Protein AF-A0A934W315-F1 (afdb_monomer)

Structure (mmCIF, N/CA/C/O backbone):
data_AF-A0A934W315-F1
#
_entry.id   AF-A0A934W315-F1
#
loop_
_atom_site.group_PDB
_atom_site.id
_atom_site.type_symbol
_atom_site.label_atom_id
_atom_site.label_alt_id
_atom_site.label_comp_id
_atom_site.label_asym_id
_atom_site.label_entity_id
_atom_site.label_seq_id
_atom_site.pdbx_PDB_ins_code
_atom_site.Cartn_x
_atom_site.Cartn_y
_atom_site.Cartn_z
_atom_site.occupancy
_atom_site.B_iso_or_equiv
_atom_site.auth_seq_id
_atom_site.auth_comp_id
_atom_site.auth_asym_id
_atom_site.auth_atom_id
_atom_site.pdbx_PDB_model_num
ATOM 1 N N . MET A 1 1 ? -20.960 -1.123 2.017 1.00 47.59 1 MET A N 1
ATOM 2 C CA . MET A 1 1 ? -20.391 -2.283 2.736 1.00 47.59 1 MET A CA 1
ATOM 3 C C . MET A 1 1 ? -19.291 -1.760 3.641 1.00 47.59 1 MET A C 1
ATOM 5 O O . MET A 1 1 ? -18.405 -1.087 3.133 1.00 47.59 1 MET A O 1
ATOM 9 N N . ALA A 1 2 ? -19.387 -1.969 4.955 1.00 59.88 2 ALA A N 1
ATOM 10 C CA . ALA A 1 2 ? -18.300 -1.633 5.871 1.00 59.88 2 ALA A CA 1
ATOM 11 C C . ALA A 1 2 ? -17.193 -2.687 5.719 1.00 59.88 2 ALA A C 1
ATOM 13 O O . ALA A 1 2 ? -17.482 -3.882 5.731 1.00 59.88 2 ALA A O 1
ATOM 14 N N . ILE A 1 3 ? -15.952 -2.252 5.514 1.00 69.62 3 ILE A N 1
ATOM 15 C CA . ILE A 1 3 ? -14.786 -3.139 5.529 1.00 69.62 3 ILE A CA 1
ATOM 16 C C . ILE A 1 3 ? -14.515 -3.536 6.988 1.00 69.62 3 ILE A C 1
ATOM 18 O O . ILE A 1 3 ? -14.563 -2.680 7.870 1.00 69.62 3 ILE A O 1
ATOM 22 N N . SER A 1 4 ? -14.300 -4.822 7.268 1.00 83.12 4 SER A N 1
ATOM 23 C CA . SER A 1 4 ? -14.002 -5.276 8.633 1.00 83.12 4 SER A CA 1
ATOM 24 C C . SER A 1 4 ? -12.584 -4.869 9.046 1.00 83.12 4 SER A C 1
ATOM 26 O O . SER A 1 4 ? -11.695 -4.763 8.197 1.00 83.12 4 SER A O 1
ATOM 28 N N . THR A 1 5 ? -12.348 -4.689 10.351 1.00 84.38 5 THR A N 1
ATOM 29 C CA . THR A 1 5 ? -11.012 -4.399 10.906 1.00 84.38 5 THR A CA 1
ATOM 30 C C . THR A 1 5 ? -9.990 -5.449 10.456 1.00 84.38 5 THR A C 1
ATOM 32 O O . THR A 1 5 ? -8.918 -5.095 9.977 1.00 84.38 5 THR A O 1
ATOM 35 N N . GLN A 1 6 ? -10.378 -6.729 10.455 1.00 86.44 6 GLN A N 1
ATOM 36 C CA . GLN A 1 6 ? -9.537 -7.827 9.974 1.00 86.44 6 GLN A CA 1
ATOM 37 C C . GLN A 1 6 ? -9.150 -7.675 8.494 1.00 86.44 6 GLN A C 1
ATOM 39 O O . GLN A 1 6 ? -7.989 -7.854 8.137 1.00 86.44 6 GLN A O 1
ATOM 44 N N . ARG A 1 7 ? -10.091 -7.271 7.630 1.00 86.06 7 ARG A N 1
ATOM 45 C CA . ARG A 1 7 ? -9.800 -7.038 6.209 1.00 86.06 7 ARG A CA 1
ATOM 46 C C . ARG A 1 7 ? -8.888 -5.824 6.004 1.00 86.06 7 ARG A C 1
ATOM 48 O O . ARG A 1 7 ? -8.053 -5.839 5.102 1.00 86.06 7 ARG A O 1
ATOM 55 N N . LEU A 1 8 ? -9.027 -4.783 6.830 1.00 87.31 8 LEU A N 1
ATOM 56 C CA . LEU A 1 8 ? -8.114 -3.633 6.829 1.00 87.31 8 LEU A CA 1
ATOM 57 C C . LEU A 1 8 ? -6.696 -4.029 7.254 1.00 87.31 8 LEU A C 1
ATOM 59 O O . LEU A 1 8 ? -5.736 -3.548 6.657 1.00 87.31 8 LEU A O 1
ATOM 63 N N . GLU A 1 9 ? -6.554 -4.912 8.242 1.00 89.38 9 GLU A N 1
ATOM 64 C CA . GLU A 1 9 ? -5.253 -5.422 8.689 1.00 89.38 9 GLU A CA 1
ATOM 65 C C . GLU A 1 9 ? -4.558 -6.260 7.609 1.00 89.38 9 GLU A C 1
ATOM 67 O O . GLU A 1 9 ? -3.376 -6.045 7.334 1.00 89.38 9 GLU A O 1
ATOM 72 N N . GLU A 1 10 ? -5.291 -7.157 6.943 1.00 91.12 10 GLU A N 1
ATOM 73 C CA . GLU A 1 10 ? -4.772 -7.925 5.804 1.00 91.12 10 GLU A CA 1
ATOM 74 C C . GLU A 1 10 ? -4.314 -7.007 4.665 1.00 91.12 10 GLU A 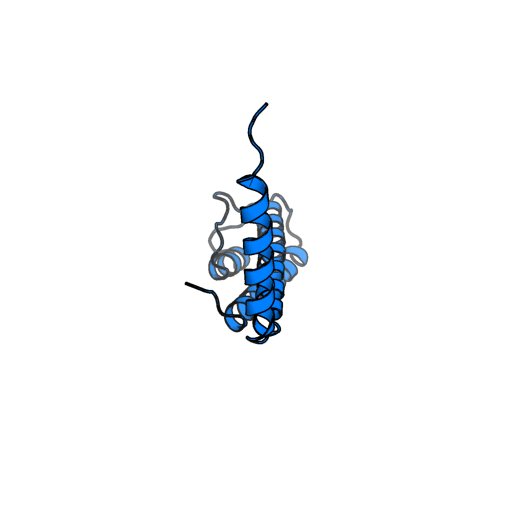C 1
ATOM 76 O O . GLU A 1 10 ? -3.226 -7.186 4.112 1.00 91.12 10 GLU A O 1
ATOM 81 N N . LEU A 1 11 ? -5.122 -5.992 4.342 1.00 90.69 11 LEU A N 1
ATOM 82 C CA . LEU A 1 11 ? -4.800 -5.020 3.304 1.00 90.69 11 LEU A CA 1
ATOM 83 C C . LEU A 1 11 ? -3.547 -4.211 3.661 1.00 90.69 11 LEU A C 1
ATOM 85 O O . LEU A 1 11 ? -2.659 -4.063 2.825 1.00 90.69 11 LEU A O 1
ATOM 89 N N . LEU A 1 12 ? -3.448 -3.713 4.897 1.00 91.62 12 LEU A N 1
ATOM 90 C CA . LEU A 1 12 ? -2.261 -3.001 5.373 1.00 91.62 12 LEU A CA 1
ATOM 91 C C . LEU A 1 12 ? -1.020 -3.893 5.290 1.00 91.62 12 LEU A C 1
ATOM 93 O O . LEU A 1 12 ? 0.002 -3.465 4.758 1.00 91.62 12 LEU A O 1
ATOM 97 N N . SER A 1 13 ? -1.108 -5.147 5.734 1.00 92.81 13 SER A N 1
ATOM 98 C CA . SER A 1 13 ? 0.008 -6.092 5.639 1.00 92.81 13 SER A CA 1
ATOM 99 C C . SER A 1 13 ? 0.474 -6.289 4.190 1.00 92.81 13 SER A C 1
ATOM 101 O O . SER A 1 13 ? 1.672 -6.198 3.906 1.00 92.81 13 SER A O 1
ATOM 103 N N . ALA A 1 14 ? -0.465 -6.469 3.255 1.00 92.44 14 ALA A N 1
ATOM 104 C CA . ALA A 1 14 ? -0.166 -6.617 1.833 1.00 92.44 14 ALA A CA 1
ATOM 105 C C . ALA A 1 14 ? 0.484 -5.359 1.230 1.00 92.44 14 ALA A C 1
ATOM 107 O O . ALA A 1 14 ? 1.479 -5.464 0.509 1.00 92.44 14 ALA A O 1
ATOM 108 N N . LEU A 1 15 ? -0.028 -4.170 1.563 1.00 93.00 15 LEU A N 1
ATOM 109 C CA . LEU A 1 15 ? 0.514 -2.894 1.090 1.00 93.00 15 LEU A CA 1
ATOM 110 C C . LEU A 1 15 ? 1.928 -2.634 1.622 1.00 93.00 15 LEU A C 1
ATOM 112 O O . LEU A 1 15 ? 2.803 -2.222 0.863 1.00 93.00 15 LEU A O 1
ATOM 116 N N . HIS A 1 16 ? 2.184 -2.926 2.898 1.00 93.94 16 HIS A N 1
ATOM 117 C CA . HIS A 1 16 ? 3.523 -2.817 3.480 1.00 93.94 16 HIS A CA 1
ATOM 118 C C . HIS A 1 16 ? 4.510 -3.795 2.824 1.00 93.94 16 HIS A C 1
ATOM 120 O O . HIS A 1 16 ? 5.646 -3.419 2.534 1.00 93.94 16 HIS A O 1
ATOM 126 N N . ALA A 1 17 ? 4.082 -5.030 2.540 1.00 93.81 17 ALA A N 1
ATOM 127 C CA . ALA A 1 17 ? 4.908 -6.006 1.830 1.00 93.81 17 ALA A CA 1
ATOM 128 C C . ALA A 1 17 ? 5.227 -5.563 0.392 1.00 93.81 17 ALA A C 1
ATOM 130 O O . ALA A 1 17 ? 6.348 -5.758 -0.083 1.00 93.81 17 ALA A O 1
ATOM 131 N N . LEU A 1 18 ? 4.260 -4.950 -0.298 1.00 92.38 18 LEU A N 1
ATOM 132 C CA . LEU A 1 18 ? 4.462 -4.368 -1.623 1.00 92.38 18 LEU A CA 1
ATOM 133 C C . LEU A 1 18 ? 5.445 -3.193 -1.574 1.00 92.38 18 LEU A C 1
ATOM 135 O O . LEU A 1 18 ? 6.391 -3.177 -2.359 1.00 92.38 18 LEU A O 1
ATOM 139 N N . LYS A 1 19 ? 5.276 -2.264 -0.625 1.00 92.69 19 LYS A N 1
ATOM 140 C CA . LYS A 1 19 ? 6.195 -1.135 -0.428 1.00 92.69 19 LYS A CA 1
ATOM 141 C C . LYS A 1 19 ? 7.631 -1.619 -0.220 1.00 92.69 19 LYS A C 1
ATOM 143 O O . LYS A 1 19 ? 8.519 -1.219 -0.963 1.00 92.69 19 LYS A O 1
ATOM 148 N N . ALA A 1 20 ? 7.835 -2.564 0.697 1.00 93.00 20 ALA A N 1
ATOM 149 C CA . ALA A 1 20 ? 9.162 -3.108 0.979 1.00 93.00 20 ALA A CA 1
ATOM 150 C C . ALA A 1 20 ? 9.813 -3.749 -0.260 1.00 93.00 20 ALA A C 1
ATOM 152 O O . ALA A 1 20 ? 11.020 -3.633 -0.462 1.00 93.00 20 ALA A O 1
ATOM 153 N N . ARG A 1 21 ? 9.025 -4.412 -1.117 1.00 91.75 21 ARG A N 1
ATOM 154 C CA . ARG A 1 21 ? 9.527 -4.965 -2.384 1.00 91.75 21 ARG A CA 1
ATOM 155 C C . ARG A 1 21 ? 9.853 -3.888 -3.413 1.00 91.75 21 ARG A C 1
ATOM 157 O O . ARG A 1 21 ? 10.844 -4.039 -4.116 1.00 91.75 21 ARG A O 1
ATOM 164 N N . LEU A 1 22 ? 9.052 -2.827 -3.498 1.00 89.06 22 LEU A N 1
ATOM 165 C CA . LEU A 1 22 ? 9.321 -1.687 -4.379 1.00 89.06 22 LEU A CA 1
ATOM 166 C C . LEU A 1 22 ? 10.599 -0.948 -3.974 1.00 89.06 22 LEU A C 1
ATOM 168 O O . LEU A 1 22 ? 11.361 -0.547 -4.845 1.00 89.06 22 LEU A O 1
ATOM 172 N N . GLU A 1 23 ? 10.849 -0.813 -2.671 1.00 88.94 23 GLU A N 1
ATOM 173 C CA . GLU A 1 23 ? 12.048 -0.170 -2.11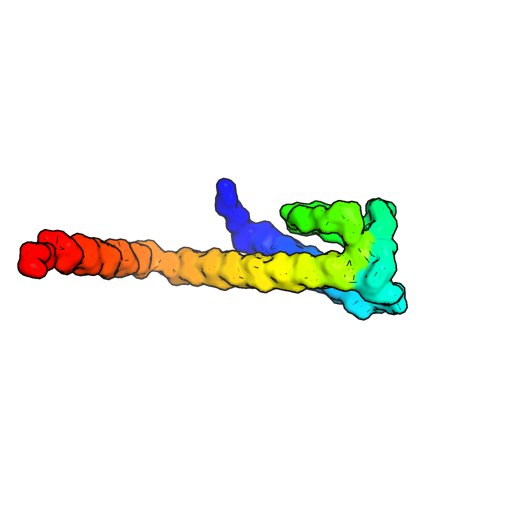9 1.00 88.94 23 GLU A CA 1
ATOM 174 C C . GLU A 1 23 ? 13.306 -1.042 -2.240 1.00 88.94 23 GLU A C 1
ATOM 176 O O . GLU A 1 23 ? 14.403 -0.523 -2.438 1.00 88.94 23 GLU A O 1
ATOM 181 N N . ALA A 1 24 ? 13.166 -2.367 -2.121 1.00 88.44 24 ALA A N 1
ATOM 182 C CA . ALA A 1 24 ? 14.279 -3.307 -2.275 1.00 88.44 24 ALA A CA 1
ATOM 183 C C . ALA A 1 24 ? 14.710 -3.495 -3.739 1.00 88.44 24 ALA A C 1
ATOM 185 O O . ALA A 1 24 ? 15.820 -3.958 -4.016 1.00 88.44 24 ALA A O 1
ATOM 186 N N . ASP A 1 25 ? 13.829 -3.178 -4.681 1.00 83.31 25 ASP A N 1
ATOM 187 C CA . ASP A 1 25 ? 14.099 -3.330 -6.095 1.00 83.31 25 ASP A CA 1
ATOM 188 C C . ASP A 1 25 ? 15.040 -2.221 -6.601 1.00 83.31 25 ASP A C 1
ATOM 190 O O . ASP A 1 25 ? 14.813 -1.031 -6.404 1.00 83.31 25 ASP A O 1
ATOM 194 N N . SER A 1 26 ? 16.135 -2.621 -7.251 1.00 77.75 26 SER A N 1
ATOM 195 C CA . SER A 1 26 ? 17.203 -1.709 -7.687 1.00 77.75 26 SER A CA 1
ATOM 196 C C . SER A 1 26 ? 16.977 -1.082 -9.071 1.00 77.75 26 SER A C 1
ATOM 198 O O . SER A 1 26 ? 17.869 -0.406 -9.588 1.00 77.75 26 SER A O 1
ATOM 200 N N . HIS A 1 27 ? 15.836 -1.329 -9.717 1.00 83.81 27 HIS A N 1
ATOM 201 C CA . HIS A 1 27 ? 15.531 -0.735 -11.018 1.00 83.81 27 HIS A CA 1
ATOM 202 C C . HIS A 1 27 ? 15.262 0.771 -10.909 1.00 83.81 27 HIS A C 1
ATOM 204 O O . HIS A 1 27 ? 14.907 1.308 -9.861 1.00 83.81 27 HIS A O 1
ATOM 210 N N . SER A 1 28 ? 15.392 1.467 -12.039 1.00 86.88 28 SER A N 1
ATOM 211 C CA . SER A 1 28 ? 15.150 2.907 -12.100 1.00 86.88 28 SER A CA 1
ATOM 212 C C . SER A 1 28 ? 13.710 3.262 -11.691 1.00 86.88 28 SER A C 1
ATOM 214 O O . SER A 1 28 ? 12.771 2.611 -12.150 1.00 86.88 28 SER A O 1
ATOM 216 N N . PRO A 1 29 ? 13.501 4.328 -10.895 1.00 84.62 29 PRO A N 1
ATOM 217 C CA . PRO A 1 29 ? 12.175 4.713 -10.400 1.00 84.62 29 PRO A CA 1
ATOM 218 C C . PRO A 1 29 ? 11.199 5.091 -11.526 1.00 84.62 29 PRO A C 1
ATOM 220 O O . PRO A 1 29 ? 9.995 4.887 -11.407 1.00 84.62 29 PRO A O 1
ATOM 223 N N . ASP A 1 30 ? 11.715 5.604 -12.642 1.00 86.94 30 ASP A N 1
ATOM 224 C CA . ASP A 1 30 ? 10.928 5.967 -13.823 1.00 86.94 30 ASP A CA 1
ATOM 225 C C . ASP A 1 30 ? 10.736 4.794 -14.806 1.00 86.94 30 ASP A C 1
ATOM 227 O O . ASP A 1 30 ? 10.106 4.958 -15.850 1.00 86.94 30 ASP A O 1
ATOM 231 N N . ALA A 1 31 ? 11.257 3.600 -14.491 1.00 87.00 31 ALA A N 1
ATOM 232 C CA . ALA A 1 31 ? 11.049 2.421 -15.320 1.00 87.00 31 ALA A CA 1
ATOM 233 C C . ALA A 1 31 ? 9.584 1.975 -15.259 1.00 87.00 31 ALA A C 1
ATOM 235 O O . ALA A 1 31 ? 8.993 1.854 -14.180 1.00 87.00 31 ALA A O 1
ATOM 236 N N . THR A 1 32 ? 9.014 1.711 -16.433 1.00 89.50 32 THR A N 1
ATOM 237 C CA . THR A 1 32 ? 7.681 1.127 -16.558 1.00 89.50 32 THR A CA 1
ATOM 238 C C . THR A 1 32 ? 7.690 -0.302 -16.028 1.00 89.50 32 THR A C 1
ATOM 240 O O . THR A 1 32 ? 8.588 -1.088 -16.329 1.00 89.50 32 THR A O 1
ATOM 243 N N . ILE A 1 33 ? 6.676 -0.629 -15.238 1.00 87.75 33 ILE A N 1
ATOM 244 C CA . ILE A 1 33 ? 6.428 -1.966 -14.719 1.00 87.75 33 ILE A CA 1
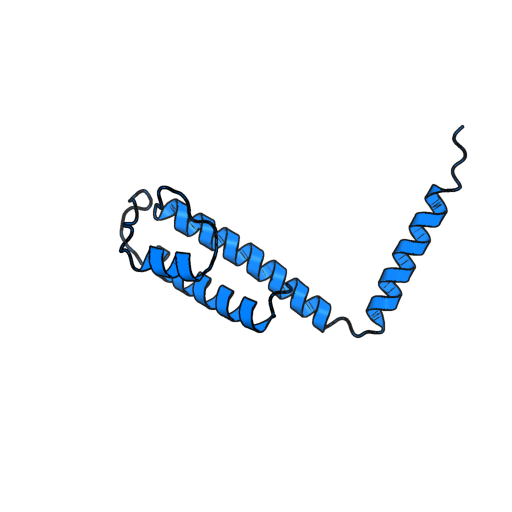ATOM 245 C C . ILE A 1 33 ? 5.643 -2.734 -15.783 1.00 87.75 33 ILE A C 1
ATOM 247 O O . ILE A 1 33 ? 4.637 -2.245 -16.295 1.00 87.75 33 ILE A O 1
ATOM 251 N N . SER A 1 34 ? 6.119 -3.926 -16.140 1.00 86.94 34 SER A N 1
ATOM 252 C CA . SER A 1 34 ? 5.419 -4.783 -17.103 1.00 86.94 34 SER A CA 1
ATOM 253 C C . SER A 1 34 ? 4.133 -5.353 -16.510 1.00 86.94 34 SER A C 1
ATOM 255 O O . SER A 1 34 ? 4.031 -5.564 -15.305 1.00 86.94 34 SER A O 1
ATOM 257 N N . GLU A 1 35 ? 3.165 -5.678 -17.366 1.00 83.75 35 GLU A N 1
ATOM 258 C CA . GLU A 1 35 ? 1.887 -6.258 -16.930 1.00 83.75 35 GLU A CA 1
ATOM 259 C C . GLU A 1 35 ? 2.046 -7.613 -16.219 1.00 83.75 35 GLU A C 1
ATOM 261 O O . GLU A 1 35 ? 1.253 -7.955 -15.343 1.00 83.75 35 GLU A O 1
ATOM 266 N N . ASP A 1 36 ? 3.099 -8.364 -16.555 1.00 85.56 36 ASP A N 1
ATOM 267 C CA . ASP A 1 36 ? 3.412 -9.652 -15.925 1.00 85.56 36 ASP A CA 1
ATOM 268 C C . ASP A 1 36 ? 4.260 -9.527 -14.644 1.00 85.56 36 ASP A C 1
ATOM 270 O O . ASP A 1 36 ? 4.577 -10.529 -14.003 1.00 85.56 36 ASP A O 1
ATOM 274 N N . ASP A 1 37 ? 4.633 -8.305 -14.251 1.00 87.50 37 ASP A N 1
ATOM 275 C CA . ASP A 1 37 ? 5.519 -8.079 -13.113 1.00 87.50 37 ASP A CA 1
ATOM 276 C C . ASP A 1 37 ? 4.844 -8.498 -11.789 1.00 87.50 37 ASP A C 1
ATOM 278 O O . ASP A 1 37 ? 3.685 -8.137 -11.526 1.00 87.50 37 ASP A O 1
ATOM 282 N N . PRO A 1 38 ? 5.545 -9.241 -10.909 1.00 89.19 38 PRO A N 1
ATOM 283 C CA . PRO A 1 38 ? 5.003 -9.633 -9.611 1.00 89.19 38 PRO A CA 1
ATOM 284 C C . PRO A 1 38 ? 4.553 -8.440 -8.756 1.00 89.19 38 PRO A C 1
ATOM 286 O O . PRO A 1 38 ? 3.609 -8.586 -7.977 1.00 89.19 38 PRO A O 1
ATOM 289 N N . LEU A 1 39 ? 5.179 -7.268 -8.899 1.00 88.81 39 LEU A N 1
ATOM 290 C CA . LEU A 1 39 ? 4.800 -6.048 -8.182 1.00 88.81 39 LEU A CA 1
ATOM 291 C C . LEU A 1 39 ? 3.423 -5.550 -8.614 1.00 88.81 39 LEU A C 1
ATOM 293 O O . LEU A 1 39 ? 2.612 -5.166 -7.770 1.00 88.81 39 LEU A O 1
ATOM 297 N N . LEU A 1 40 ? 3.123 -5.620 -9.912 1.00 88.50 40 LEU A N 1
ATOM 298 C CA . LEU A 1 40 ? 1.824 -5.209 -10.427 1.00 88.50 40 LEU A CA 1
ATOM 299 C C . LEU A 1 40 ? 0.722 -6.174 -9.982 1.00 88.50 40 LEU A C 1
ATOM 301 O O . LEU A 1 40 ? -0.345 -5.730 -9.567 1.00 88.50 40 LEU A O 1
ATOM 305 N N . ARG A 1 41 ? 0.987 -7.487 -9.972 1.00 88.44 41 ARG A N 1
ATOM 306 C CA . ARG A 1 41 ? 0.033 -8.486 -9.452 1.00 88.44 41 ARG A CA 1
ATOM 307 C C . ARG A 1 41 ? -0.282 -8.272 -7.970 1.00 88.44 41 ARG A C 1
ATOM 309 O O . ARG A 1 41 ? -1.436 -8.376 -7.563 1.00 88.44 41 ARG A O 1
ATOM 316 N N . MET A 1 42 ? 0.728 -7.944 -7.163 1.00 88.12 42 MET A N 1
ATOM 317 C CA . MET A 1 42 ? 0.528 -7.591 -5.754 1.00 88.12 42 MET A CA 1
ATOM 318 C C . MET A 1 42 ? -0.309 -6.320 -5.597 1.00 88.12 42 MET A C 1
ATOM 320 O O . MET A 1 42 ? -1.190 -6.268 -4.742 1.00 88.12 42 MET A O 1
ATOM 324 N N . ALA A 1 43 ? -0.066 -5.313 -6.436 1.00 88.06 43 ALA A N 1
ATOM 325 C CA . ALA A 1 43 ? -0.832 -4.075 -6.420 1.00 88.06 43 ALA A CA 1
ATOM 326 C C . ALA A 1 43 ? -2.302 -4.301 -6.813 1.00 88.06 43 ALA A C 1
ATOM 328 O O . ALA A 1 43 ? -3.202 -3.806 -6.139 1.00 88.06 43 ALA A O 1
ATOM 329 N N . GLN A 1 44 ? -2.556 -5.131 -7.830 1.00 88.19 44 GLN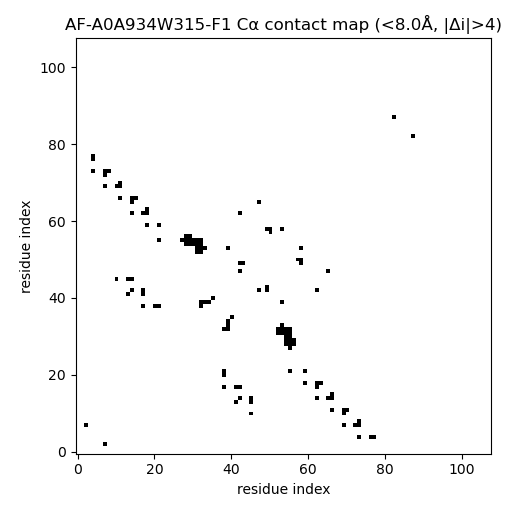 A N 1
ATOM 330 C CA . GLN A 1 44 ? -3.909 -5.537 -8.228 1.00 88.19 44 GLN A CA 1
ATOM 331 C C . GLN A 1 44 ? -4.649 -6.258 -7.093 1.00 88.19 44 GLN A C 1
ATOM 333 O O . GLN A 1 44 ? -5.829 -5.999 -6.864 1.00 88.19 44 GLN A O 1
ATOM 338 N N . ALA A 1 45 ? -3.953 -7.112 -6.336 1.00 87.06 45 ALA A N 1
ATOM 339 C CA . ALA A 1 45 ? -4.529 -7.816 -5.189 1.00 87.06 45 ALA A CA 1
ATOM 340 C C . ALA A 1 45 ? -4.935 -6.882 -4.031 1.00 87.06 45 ALA A C 1
ATOM 342 O O . ALA A 1 45 ? -5.746 -7.269 -3.192 1.00 87.06 45 ALA A O 1
ATOM 343 N N . CYS A 1 46 ? -4.395 -5.660 -3.985 1.00 85.88 46 CYS A N 1
ATOM 344 C CA . CYS A 1 46 ? -4.746 -4.644 -2.993 1.00 85.88 46 CYS A CA 1
ATOM 345 C C . CYS A 1 46 ? -5.970 -3.792 -3.400 1.00 85.88 46 CYS A C 1
ATOM 347 O O . CYS A 1 46 ? -6.326 -2.858 -2.679 1.00 85.88 46 CYS A O 1
ATOM 349 N N . GLU A 1 47 ? -6.607 -4.099 -4.539 1.00 82.19 47 GLU A N 1
ATOM 350 C CA . GLU A 1 47 ? -7.900 -3.548 -4.981 1.00 82.19 47 GLU A CA 1
ATOM 351 C C . GLU A 1 47 ? -7.956 -2.003 -5.018 1.00 82.19 47 GLU A C 1
ATOM 353 O O . GLU A 1 47 ? -8.976 -1.389 -4.695 1.00 82.19 47 GLU A O 1
ATOM 358 N N . PHE A 1 48 ? -6.856 -1.342 -5.395 1.00 81.00 48 PHE A N 1
ATOM 359 C CA . PHE A 1 48 ? -6.813 0.109 -5.609 1.00 81.00 48 PHE A CA 1
ATOM 360 C C . PHE A 1 48 ? -6.640 0.448 -7.097 1.00 81.00 48 PHE A C 1
ATOM 362 O O . PHE A 1 48 ? -6.101 -0.364 -7.851 1.00 81.00 48 PHE A O 1
ATOM 369 N N . PRO A 1 49 ? -7.131 1.618 -7.550 1.00 80.81 49 PRO A N 1
ATOM 370 C CA . PRO A 1 49 ? -6.990 2.022 -8.942 1.00 80.81 49 PRO A CA 1
ATOM 371 C C . PRO A 1 49 ? -5.511 2.157 -9.302 1.00 80.81 49 PR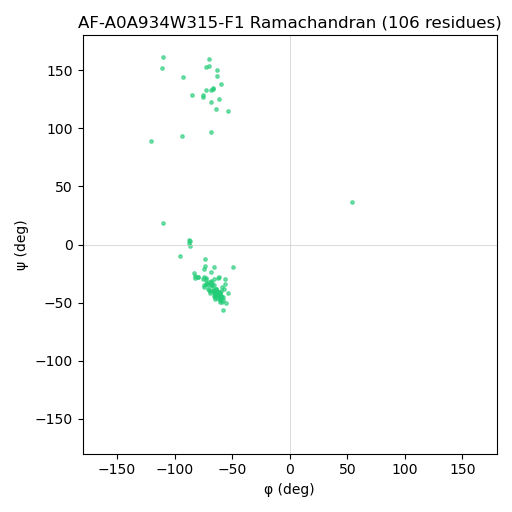O A C 1
ATOM 373 O O . PRO A 1 49 ? -4.771 2.887 -8.650 1.00 80.81 49 PRO A O 1
ATOM 376 N N . LEU A 1 50 ? -5.095 1.446 -10.347 1.00 83.56 50 LEU A N 1
ATOM 377 C CA . LEU A 1 50 ? -3.729 1.506 -10.848 1.00 83.56 50 LEU A CA 1
ATOM 378 C C . LEU A 1 50 ? -3.618 2.549 -11.964 1.00 83.56 50 LEU A C 1
ATOM 380 O O . LEU A 1 50 ? -4.547 2.693 -12.765 1.00 83.56 50 LEU A O 1
ATOM 384 N N . PRO A 1 51 ? -2.486 3.264 -12.052 1.00 79.19 51 PRO A N 1
ATOM 385 C CA . PRO A 1 51 ? -2.215 4.148 -13.176 1.00 79.19 51 PRO A CA 1
ATOM 386 C C . PRO A 1 51 ? -2.127 3.348 -14.482 1.00 79.19 51 PRO A C 1
ATOM 388 O O . PRO A 1 51 ? -1.604 2.237 -14.503 1.00 79.19 51 PRO A O 1
ATOM 391 N N . THR A 1 52 ? -2.585 3.941 -15.590 1.00 82.12 52 THR A N 1
ATOM 392 C CA . THR A 1 52 ? -2.573 3.312 -16.927 1.00 82.12 52 THR A CA 1
ATOM 393 C C . THR A 1 52 ? -1.174 2.873 -17.359 1.00 82.12 52 THR A C 1
ATOM 395 O O . THR A 1 52 ? -1.019 1.849 -18.015 1.00 82.12 52 THR A O 1
ATOM 398 N N . THR A 1 53 ? -0.155 3.638 -16.960 1.00 86.50 53 THR A N 1
ATOM 399 C CA . THR A 1 53 ? 1.256 3.308 -17.169 1.00 86.50 53 THR A CA 1
ATOM 400 C C . THR A 1 53 ? 1.935 3.231 -15.803 1.00 86.50 53 THR A C 1
ATOM 402 O O . THR A 1 53 ? 2.416 4.256 -15.303 1.00 86.50 53 THR A O 1
ATOM 405 N N . PRO A 1 54 ? 1.944 2.058 -15.150 1.00 86.56 54 PRO A N 1
ATOM 406 C CA . PRO A 1 54 ? 2.574 1.912 -13.850 1.00 86.56 54 PRO A CA 1
ATOM 407 C C . PRO A 1 54 ? 4.087 2.058 -13.997 1.00 86.56 54 PRO A C 1
ATOM 409 O O . PRO A 1 54 ? 4.736 1.344 -14.757 1.00 86.56 54 PRO A O 1
ATOM 412 N N . THR A 1 55 ? 4.651 3.016 -13.278 1.00 91.44 55 THR A N 1
ATOM 413 C CA . THR A 1 55 ? 6.086 3.164 -13.054 1.00 91.44 55 THR A CA 1
ATOM 414 C C . THR A 1 55 ? 6.371 2.843 -11.600 1.00 91.44 55 THR A C 1
ATOM 416 O O . THR A 1 55 ? 5.484 2.862 -10.751 1.00 91.44 55 THR A O 1
ATOM 419 N N . ARG A 1 56 ? 7.623 2.548 -11.271 1.00 88.94 56 ARG A N 1
ATOM 420 C CA . ARG A 1 56 ? 7.983 2.256 -9.876 1.00 88.94 56 ARG A CA 1
ATOM 421 C C . ARG A 1 56 ? 7.700 3.439 -8.964 1.00 88.94 56 ARG A C 1
ATOM 423 O O . ARG A 1 56 ? 7.132 3.246 -7.899 1.00 88.94 56 ARG A O 1
ATOM 430 N N . ARG A 1 57 ? 8.015 4.656 -9.415 1.00 89.94 57 ARG A N 1
ATOM 431 C CA . ARG A 1 57 ? 7.712 5.885 -8.680 1.00 89.94 57 ARG A CA 1
ATOM 432 C C . ARG A 1 57 ? 6.215 6.011 -8.407 1.00 89.94 57 ARG A C 1
ATOM 434 O O . ARG A 1 57 ? 5.840 6.092 -7.244 1.00 89.94 57 ARG A O 1
ATOM 441 N N . ASN A 1 58 ? 5.376 5.980 -9.447 1.00 91.00 58 ASN A N 1
ATOM 442 C CA . ASN A 1 58 ? 3.945 6.209 -9.249 1.00 91.00 58 ASN A CA 1
ATOM 443 C C . ASN A 1 58 ? 3.287 5.078 -8.448 1.00 91.00 58 ASN A C 1
ATOM 445 O O . ASN A 1 58 ? 2.402 5.343 -7.643 1.00 91.00 58 ASN A O 1
ATOM 449 N N . LEU A 1 59 ? 3.757 3.837 -8.593 1.00 90.50 59 LEU A N 1
ATOM 450 C CA . LEU A 1 59 ? 3.234 2.719 -7.826 1.00 90.50 59 LEU A CA 1
ATOM 451 C C . LEU A 1 59 ? 3.610 2.844 -6.349 1.00 90.50 59 LEU A C 1
ATOM 453 O O . LEU A 1 59 ? 2.761 2.612 -5.496 1.00 90.50 59 LEU A O 1
ATOM 457 N N . THR A 1 60 ? 4.844 3.252 -6.041 1.00 90.94 60 THR A N 1
ATOM 458 C CA . THR A 1 60 ? 5.262 3.539 -4.663 1.00 90.94 60 THR A CA 1
ATOM 459 C C . THR A 1 60 ? 4.422 4.659 -4.057 1.00 90.94 60 THR A C 1
ATOM 461 O O . THR A 1 60 ? 3.878 4.469 -2.974 1.00 90.94 60 THR A O 1
ATOM 464 N N . GLU A 1 61 ? 4.238 5.775 -4.767 1.00 91.06 61 GLU A N 1
ATOM 465 C CA . GLU A 1 61 ? 3.421 6.901 -4.290 1.00 91.06 61 GLU A CA 1
ATOM 466 C C . GLU A 1 61 ? 1.966 6.486 -4.016 1.00 91.06 61 GLU A C 1
ATOM 468 O O . GLU A 1 61 ? 1.400 6.835 -2.979 1.00 91.06 61 GLU A O 1
ATOM 473 N N . GLU A 1 62 ? 1.355 5.709 -4.914 1.00 91.25 62 GLU A N 1
ATOM 474 C CA . GLU A 1 62 ? -0.014 5.216 -4.730 1.00 91.25 62 GLU A CA 1
ATOM 475 C C . GLU A 1 62 ? -0.118 4.233 -3.558 1.00 91.25 62 GLU A C 1
ATOM 477 O O . GLU A 1 62 ? -1.070 4.296 -2.773 1.00 91.25 62 GLU A O 1
ATOM 482 N N . VAL A 1 63 ? 0.876 3.356 -3.384 1.00 92.00 63 VAL A N 1
ATOM 483 C CA . VAL A 1 63 ? 0.943 2.436 -2.241 1.00 92.00 63 VAL A CA 1
ATOM 484 C C . VAL A 1 63 ? 1.079 3.206 -0.929 1.00 92.00 63 VAL A C 1
ATOM 486 O O . VAL A 1 63 ? 0.366 2.894 0.024 1.00 92.00 63 VAL A O 1
ATOM 489 N N . GLU A 1 64 ? 1.928 4.233 -0.870 1.00 92.19 64 GLU A N 1
ATOM 490 C CA . GLU A 1 64 ? 2.083 5.083 0.315 1.00 92.19 64 GLU A CA 1
ATOM 491 C C . GLU A 1 64 ? 0.773 5.785 0.680 1.00 92.19 64 GLU A C 1
ATOM 493 O O . GLU A 1 64 ? 0.286 5.624 1.803 1.00 92.19 64 GLU A O 1
ATOM 498 N N . ARG A 1 65 ? 0.120 6.430 -0.294 1.00 91.44 65 ARG A N 1
ATOM 499 C CA . ARG A 1 65 ? -1.202 7.048 -0.096 1.00 91.44 65 ARG A CA 1
ATOM 500 C C . ARG A 1 65 ? -2.236 6.040 0.390 1.00 91.44 65 ARG A C 1
ATOM 502 O O . ARG A 1 65 ? -3.107 6.358 1.205 1.00 91.44 65 ARG A O 1
ATOM 509 N N . LYS A 1 66 ? -2.196 4.808 -0.124 1.00 90.38 66 LYS A N 1
ATOM 510 C CA . LYS A 1 66 ? -3.143 3.766 0.275 1.00 90.38 66 LYS A CA 1
ATOM 511 C C . LYS A 1 66 ? -2.893 3.289 1.705 1.00 90.38 66 LYS A C 1
ATOM 513 O O . LYS A 1 66 ? -3.869 3.086 2.429 1.00 90.38 66 LYS A O 1
ATOM 518 N N . ILE A 1 67 ? -1.633 3.158 2.122 1.00 92.44 67 ILE A N 1
ATOM 519 C CA . ILE A 1 67 ? -1.254 2.834 3.505 1.00 92.44 67 ILE A CA 1
ATOM 520 C C . ILE A 1 67 ? -1.754 3.917 4.460 1.00 92.44 67 ILE A C 1
ATOM 522 O O . ILE A 1 67 ? -2.372 3.587 5.473 1.00 92.44 67 ILE A O 1
ATOM 526 N N . GLU A 1 68 ? -1.551 5.194 4.133 1.00 91.81 68 GLU A N 1
ATOM 527 C CA . GLU A 1 68 ? -2.023 6.314 4.957 1.00 91.81 68 GLU A CA 1
ATOM 528 C C . GLU A 1 68 ? -3.545 6.266 5.137 1.00 91.81 68 GLU A C 1
ATOM 530 O O . GLU A 1 68 ? -4.049 6.262 6.263 1.00 91.81 68 GLU A O 1
ATOM 535 N N . ASN A 1 69 ? -4.286 6.117 4.036 1.00 90.38 69 ASN A N 1
ATOM 536 C CA . ASN A 1 69 ? -5.744 6.016 4.067 1.00 90.38 69 ASN A CA 1
ATOM 537 C C . ASN A 1 69 ? -6.235 4.804 4.874 1.00 90.38 69 ASN A C 1
ATOM 539 O O . ASN A 1 69 ? -7.144 4.928 5.696 1.00 90.38 69 ASN A O 1
ATOM 543 N N . ALA A 1 70 ? -5.641 3.628 4.661 1.00 88.62 70 ALA A N 1
ATOM 544 C CA . ALA A 1 70 ? -6.009 2.416 5.387 1.00 88.62 70 ALA A CA 1
ATOM 545 C C . ALA A 1 70 ? -5.671 2.518 6.885 1.00 88.62 70 ALA A C 1
ATOM 547 O O . ALA A 1 70 ? -6.443 2.047 7.719 1.00 88.62 70 ALA A O 1
ATOM 548 N N . THR A 1 71 ? -4.580 3.200 7.238 1.00 89.69 71 THR A N 1
ATOM 549 C CA . THR A 1 71 ? -4.198 3.467 8.632 1.00 89.69 71 THR A CA 1
ATOM 550 C C . THR A 1 71 ? -5.218 4.372 9.316 1.00 89.69 71 THR A C 1
ATOM 552 O O . THR A 1 71 ? -5.663 4.062 10.420 1.00 89.69 71 THR A O 1
ATOM 555 N N . VAL A 1 72 ? -5.661 5.444 8.651 1.00 89.81 72 VAL A N 1
ATOM 556 C CA . VAL A 1 72 ? -6.725 6.320 9.171 1.00 89.81 72 VAL A CA 1
ATOM 557 C C . VAL A 1 72 ? -8.027 5.541 9.366 1.00 89.81 72 VAL A C 1
ATOM 559 O O . VAL A 1 72 ? -8.672 5.666 10.406 1.00 89.81 72 VAL A O 1
ATOM 562 N N . LEU A 1 73 ? -8.412 4.701 8.401 1.00 87.88 73 LEU A N 1
ATOM 563 C CA . LEU A 1 73 ? -9.605 3.857 8.523 1.00 87.88 73 LEU A CA 1
ATOM 564 C C . LEU A 1 73 ? -9.495 2.868 9.687 1.00 87.88 73 LEU A C 1
ATOM 566 O O . LEU A 1 73 ? -10.463 2.702 10.424 1.00 87.88 73 LEU A O 1
ATOM 570 N N . MET A 1 74 ? -8.326 2.260 9.893 1.00 87.19 74 MET A N 1
ATOM 571 C CA . MET A 1 74 ? -8.083 1.345 11.008 1.00 87.19 74 MET A CA 1
ATOM 572 C C . MET A 1 74 ? -8.136 2.065 12.362 1.00 87.19 74 MET A C 1
ATOM 574 O O . MET A 1 74 ? -8.750 1.560 13.299 1.00 87.19 74 MET A O 1
ATOM 578 N N . GLN A 1 75 ? -7.557 3.265 12.469 1.00 86.88 75 GLN A N 1
ATOM 579 C CA . GLN A 1 75 ? -7.650 4.086 13.680 1.00 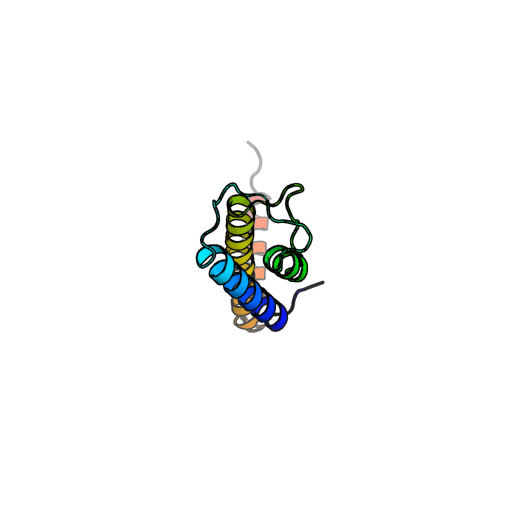86.88 75 GLN A CA 1
ATOM 580 C C . GLN A 1 75 ? -9.102 4.456 13.994 1.00 86.88 75 GLN A C 1
ATOM 582 O O . GLN A 1 75 ? -9.529 4.340 15.140 1.00 86.88 75 GLN A O 1
ATOM 587 N N . ARG A 1 76 ? -9.880 4.838 12.974 1.00 85.69 76 ARG A N 1
ATOM 588 C CA . ARG A 1 76 ? -11.311 5.131 13.126 1.00 85.69 76 ARG A CA 1
ATOM 589 C C . ARG A 1 76 ? -12.106 3.894 13.525 1.00 85.69 76 ARG A C 1
ATOM 591 O O . ARG A 1 76 ? -12.928 3.995 14.424 1.00 85.69 76 ARG A O 1
ATOM 598 N N . ALA A 1 77 ? -11.851 2.743 12.903 1.00 82.44 77 ALA A N 1
ATOM 599 C CA . ALA A 1 77 ? -12.500 1.485 13.264 1.00 82.44 77 ALA A CA 1
ATOM 600 C C . ALA A 1 77 ? -12.240 1.139 14.737 1.00 82.44 77 ALA A C 1
ATOM 602 O O . ALA A 1 77 ? -13.185 0.929 15.487 1.00 82.44 77 ALA A O 1
ATOM 603 N N . ARG A 1 78 ? -10.981 1.223 15.185 1.00 80.88 78 ARG A N 1
ATOM 604 C CA . ARG A 1 78 ? -10.605 0.990 16.588 1.00 80.88 78 ARG A CA 1
ATOM 605 C C . ARG A 1 78 ? -11.226 1.999 17.553 1.00 80.88 78 ARG A C 1
ATOM 607 O O . ARG A 1 78 ? -11.658 1.606 18.627 1.00 80.88 78 ARG A O 1
ATOM 614 N N . ALA A 1 79 ? -11.296 3.278 17.183 1.00 77.56 79 ALA A N 1
ATOM 615 C CA . ALA A 1 79 ? -11.961 4.297 17.995 1.00 77.56 79 ALA A CA 1
ATOM 616 C C . ALA A 1 79 ? -13.476 4.044 18.106 1.00 77.56 79 ALA A C 1
ATOM 618 O O . ALA A 1 79 ? -14.041 4.181 19.184 1.00 77.56 79 ALA A O 1
ATOM 619 N N . HIS A 1 80 ? -14.124 3.618 17.018 1.00 68.12 80 HIS A N 1
ATOM 620 C CA . HIS A 1 80 ? -15.538 3.236 17.017 1.00 68.12 80 HIS A CA 1
ATOM 621 C C . HIS A 1 80 ? -15.816 1.933 17.782 1.00 68.12 80 HIS A C 1
ATOM 623 O O . HIS A 1 80 ? -16.884 1.818 18.370 1.00 68.12 80 HIS A O 1
ATOM 629 N N . GLU A 1 81 ? -14.885 0.974 17.793 1.00 62.12 81 GLU A N 1
ATOM 630 C CA . GLU A 1 81 ? -14.968 -0.228 18.638 1.00 62.12 81 GLU A CA 1
ATOM 631 C C . GLU A 1 81 ? -14.714 0.090 20.124 1.00 62.12 81 GLU A C 1
ATOM 633 O O . GLU A 1 81 ? -15.243 -0.596 20.996 1.00 62.12 81 GLU A O 1
ATOM 638 N N . ALA A 1 82 ? -13.922 1.127 20.419 1.00 59.50 82 ALA A N 1
ATOM 639 C CA . ALA A 1 82 ? -13.626 1.573 21.780 1.00 59.50 82 ALA A CA 1
ATOM 640 C C . ALA A 1 82 ? -14.741 2.433 22.398 1.00 59.50 82 ALA A C 1
ATOM 642 O O . ALA A 1 82 ? -14.901 2.414 23.617 1.00 59.50 82 ALA A O 1
ATOM 643 N N . LEU A 1 83 ? -15.517 3.145 21.574 1.00 52.34 83 LEU A N 1
ATOM 644 C CA . LEU A 1 83 ? -16.716 3.864 22.001 1.00 52.34 83 LEU A CA 1
ATOM 645 C C . LEU A 1 83 ? -17.792 2.845 22.395 1.00 52.34 83 LEU A C 1
ATOM 647 O O . LEU A 1 83 ? -18.516 2.309 21.553 1.00 52.34 83 LEU A O 1
ATOM 651 N N . SER A 1 84 ? -17.892 2.567 23.694 1.00 49.81 84 SER A N 1
ATOM 652 C CA . SER A 1 84 ? -19.001 1.784 24.241 1.00 49.81 84 SER A CA 1
ATOM 653 C C . SER A 1 84 ? -20.314 2.537 24.005 1.00 49.81 84 SER A C 1
ATOM 655 O O . SER A 1 84 ? -20.327 3.764 23.968 1.00 49.81 84 SER A O 1
ATOM 657 N N . ALA A 1 85 ? -21.428 1.813 23.855 1.00 54.03 85 ALA A N 1
ATOM 658 C CA . ALA A 1 85 ? -22.753 2.350 23.502 1.00 54.03 85 ALA A CA 1
ATOM 659 C C . ALA A 1 85 ? -23.234 3.563 24.340 1.00 54.03 85 ALA A C 1
ATOM 661 O O . ALA A 1 85 ? -24.114 4.296 23.899 1.00 54.03 85 ALA A O 1
ATOM 662 N N . ASP A 1 86 ? -22.647 3.786 25.517 1.00 48.12 86 ASP A N 1
ATOM 663 C CA . ASP A 1 86 ? -22.905 4.928 26.401 1.00 48.12 86 ASP A CA 1
ATOM 664 C C . ASP A 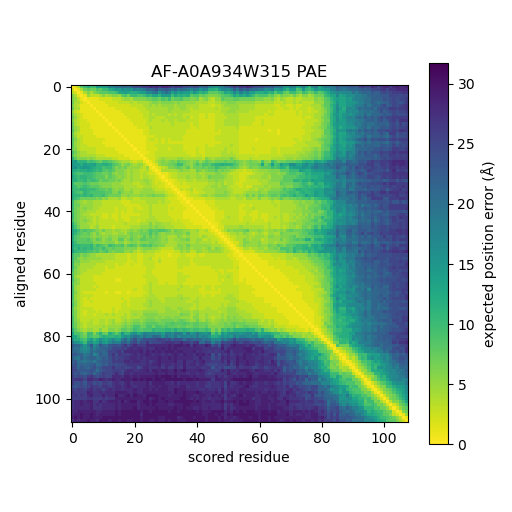1 86 ? -22.316 6.257 25.862 1.00 48.12 86 ASP A C 1
ATOM 666 O O . ASP A 1 86 ? -22.936 7.310 25.978 1.00 48.12 86 ASP A O 1
ATOM 670 N N . GLU A 1 87 ? -21.167 6.221 25.175 1.00 53.28 87 GLU A N 1
ATOM 671 C CA . GLU A 1 87 ? -20.478 7.418 24.652 1.00 53.28 87 GLU A CA 1
ATOM 672 C C . GLU A 1 87 ? -21.045 7.896 23.304 1.00 53.28 87 GLU A C 1
ATOM 674 O O . GLU A 1 87 ? -20.985 9.083 22.979 1.00 53.28 87 GLU A O 1
ATOM 679 N N . GLN A 1 88 ? -21.666 6.997 22.531 1.00 49.53 88 GLN A N 1
ATOM 680 C CA . GLN A 1 88 ? -22.383 7.362 21.301 1.00 49.53 88 GLN A CA 1
ATOM 681 C C . GLN A 1 8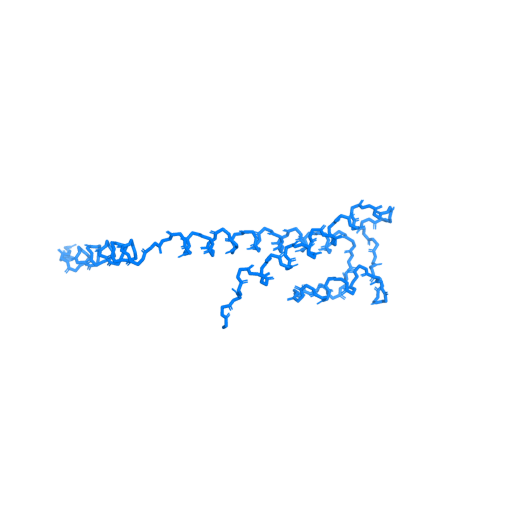8 ? -23.620 8.231 21.585 1.00 49.53 88 GLN A C 1
ATOM 683 O O . GLN A 1 88 ? -23.959 9.084 20.768 1.00 49.53 88 GLN A O 1
ATOM 688 N N . ALA A 1 89 ? -24.261 8.069 22.749 1.00 52.69 89 ALA A N 1
ATOM 689 C CA . ALA A 1 89 ? -25.413 8.878 23.151 1.00 52.69 89 ALA A CA 1
ATOM 690 C C . ALA A 1 89 ? -25.029 10.319 23.544 1.00 52.69 89 ALA A C 1
ATOM 692 O O . ALA A 1 89 ? -25.809 11.244 23.323 1.00 52.69 89 ALA A O 1
ATOM 693 N N . ALA A 1 90 ? -23.824 10.528 24.086 1.00 53.94 90 ALA A N 1
ATOM 694 C CA . ALA A 1 90 ? -23.339 11.856 24.466 1.00 53.94 90 ALA A CA 1
ATOM 695 C C . ALA A 1 90 ? -22.944 12.712 23.246 1.00 53.94 90 ALA A C 1
ATOM 697 O O . ALA A 1 90 ? -23.219 13.910 23.219 1.00 53.94 90 ALA A O 1
ATOM 698 N N . ALA A 1 91 ? -22.362 12.101 22.207 1.00 52.62 91 ALA A N 1
ATOM 699 C CA . ALA A 1 91 ? -22.006 12.802 20.969 1.00 52.62 91 ALA A CA 1
ATOM 700 C C . ALA A 1 91 ? -23.240 13.261 20.158 1.00 52.62 91 ALA A C 1
ATOM 702 O O . ALA A 1 91 ? -23.200 14.309 19.513 1.00 52.62 91 ALA A O 1
ATOM 703 N N . ASP A 1 92 ? -24.351 12.519 20.221 1.00 51.31 92 ASP A N 1
ATOM 704 C CA . ASP A 1 92 ? -25.613 12.883 19.552 1.00 51.31 92 ASP A CA 1
ATOM 705 C C . ASP A 1 92 ? -26.346 14.043 20.270 1.00 51.31 92 ASP A C 1
ATOM 707 O O . ASP A 1 92 ? -27.028 14.862 19.644 1.00 51.31 92 ASP A O 1
ATOM 711 N N . GLN A 1 93 ? -26.142 14.184 21.588 1.00 50.50 93 GLN A N 1
ATOM 712 C CA . GLN A 1 93 ? -26.684 15.302 22.369 1.00 50.50 93 GLN A CA 1
ATOM 713 C C . GLN A 1 93 ? -25.986 16.641 22.089 1.00 50.50 93 GLN A C 1
ATOM 715 O O . GLN A 1 93 ? -26.655 17.675 22.105 1.00 50.50 93 GLN A O 1
ATOM 720 N N . GLU A 1 94 ? -24.681 16.653 21.795 1.00 49.41 94 GLU A N 1
ATOM 721 C CA . GLU A 1 94 ? -23.951 17.902 21.516 1.00 49.41 94 GLU A CA 1
ATOM 722 C C . GLU A 1 94 ? -24.350 18.523 20.162 1.00 49.41 94 GLU A C 1
ATOM 724 O O . GLU A 1 94 ? -24.497 19.743 20.058 1.00 49.41 94 GLU A O 1
ATOM 729 N N . ASN A 1 95 ? -24.655 17.699 19.150 1.00 47.50 95 ASN A N 1
ATOM 730 C CA . ASN A 1 95 ? -25.133 18.183 17.848 1.00 47.50 95 ASN A CA 1
ATOM 731 C C . ASN A 1 95 ? -26.534 18.827 17.936 1.00 47.50 95 ASN A C 1
ATOM 733 O O . ASN A 1 95 ? -26.803 19.851 17.309 1.00 47.50 95 ASN A O 1
ATOM 737 N N . SER A 1 96 ? -27.408 18.291 18.794 1.00 50.31 96 SER A N 1
ATOM 738 C CA . SER A 1 96 ? -28.748 18.855 19.013 1.00 50.31 96 SER A CA 1
ATOM 739 C C . SER A 1 96 ? -28.729 20.218 19.722 1.00 50.31 96 SER A C 1
ATOM 741 O O . SER A 1 96 ? -29.678 20.992 19.580 1.00 50.31 96 SER A O 1
ATOM 743 N N . PHE A 1 97 ? -27.669 20.536 20.476 1.00 52.12 97 PHE A N 1
ATOM 744 C CA . PHE A 1 97 ? -27.549 21.812 21.191 1.00 52.12 97 PHE A CA 1
ATOM 745 C C . PHE A 1 97 ? -27.052 22.953 20.285 1.00 52.12 97 PHE A C 1
ATOM 747 O O . PHE A 1 97 ? -27.435 24.102 20.492 1.00 52.12 97 PHE A O 1
ATOM 754 N N . MET A 1 98 ? -26.266 22.655 19.239 1.00 51.81 98 MET A N 1
ATOM 755 C CA . MET A 1 98 ? -25.822 23.663 18.258 1.00 51.81 98 MET A CA 1
ATOM 756 C C . MET A 1 98 ? -26.890 24.014 17.208 1.00 51.81 98 MET A C 1
ATOM 758 O O . MET A 1 98 ? -26.912 25.143 16.718 1.00 51.81 98 MET A O 1
ATOM 762 N N . GLU A 1 99 ? -27.806 23.098 16.872 1.00 51.09 99 GLU A N 1
ATOM 763 C CA . GLU A 1 99 ? -28.879 23.371 15.898 1.00 51.09 99 GLU A CA 1
ATOM 764 C C . GLU A 1 99 ? -29.996 24.287 16.437 1.00 51.09 99 GLU A C 1
ATOM 766 O O . GLU A 1 99 ? -30.734 24.882 15.648 1.00 51.09 99 GLU A O 1
ATOM 771 N N . GLN A 1 100 ? -30.130 24.443 17.760 1.00 48.97 100 GLN A N 1
ATOM 772 C CA . GLN A 1 100 ? -31.144 25.334 18.341 1.00 48.97 100 GLN A CA 1
ATOM 773 C C . GLN A 1 100 ? -30.718 26.809 18.378 1.00 48.97 100 GLN A C 1
ATOM 775 O O . GLN A 1 100 ? -31.584 27.676 18.275 1.00 48.97 100 GLN A O 1
ATOM 780 N N . ASP A 1 101 ? -29.418 27.107 18.433 1.00 51.94 101 ASP A N 1
ATOM 781 C CA . ASP A 1 101 ? -28.916 28.490 18.504 1.00 51.94 101 ASP A CA 1
ATOM 782 C C . ASP A 1 101 ? -29.012 29.217 17.144 1.00 51.94 101 ASP A C 1
ATOM 784 O O . ASP A 1 101 ? -29.292 30.412 17.065 1.00 51.94 101 ASP A O 1
ATOM 788 N N . TYR A 1 102 ? -28.920 28.475 16.033 1.00 52.59 102 TYR A N 1
ATOM 789 C CA . TYR A 1 102 ? -29.044 29.039 14.680 1.00 52.59 102 TYR A CA 1
ATOM 790 C C . TYR A 1 102 ? -30.473 29.438 14.281 1.00 52.59 102 TYR A C 1
ATOM 792 O O . TYR A 1 102 ? -30.663 30.109 13.264 1.00 52.59 102 TYR A O 1
ATOM 800 N N . ARG A 1 103 ? -31.492 29.030 15.049 1.00 54.66 103 ARG A N 1
ATOM 801 C CA . ARG A 1 103 ? -32.900 29.339 14.750 1.00 54.66 103 ARG A CA 1
ATOM 802 C C . ARG A 1 103 ? -33.424 30.578 15.481 1.00 54.66 103 ARG A C 1
ATOM 804 O O . ARG A 1 103 ? -34.500 31.048 15.118 1.00 54.66 103 ARG A O 1
ATOM 811 N N . ASP A 1 104 ? -32.665 31.115 16.440 1.00 53.03 104 ASP A N 1
ATOM 812 C CA . ASP A 1 104 ? -33.050 32.267 17.277 1.00 53.03 104 A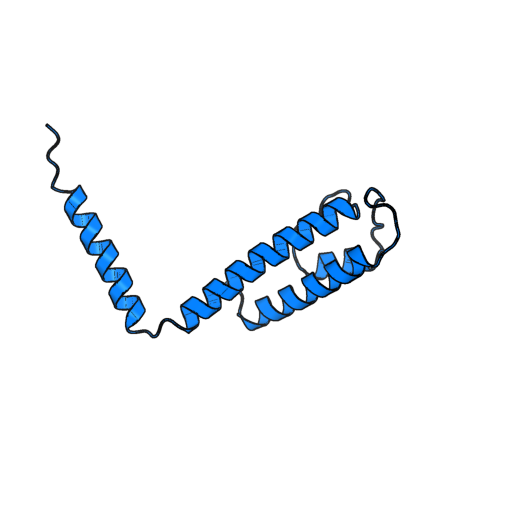SP A CA 1
ATOM 813 C C . ASP A 1 104 ? -32.245 33.544 16.972 1.00 53.03 104 ASP A C 1
ATOM 815 O O . ASP A 1 104 ? -32.224 34.487 17.753 1.00 53.03 104 ASP A O 1
ATOM 819 N N . SER A 1 105 ? -31.591 33.622 15.810 1.00 44.59 105 SER A N 1
ATOM 820 C CA . SER A 1 105 ? -31.054 34.891 15.306 1.00 44.59 105 SER A CA 1
ATOM 821 C C . SER A 1 105 ? -32.084 35.550 14.378 1.00 44.59 105 SER A C 1
ATOM 823 O O . SER A 1 105 ? -32.107 35.231 13.184 1.00 44.59 105 SER A O 1
ATOM 825 N N . PRO A 1 106 ? -32.967 36.452 14.857 1.00 50.84 106 PRO A N 1
ATOM 826 C CA . PRO A 1 106 ? -33.734 37.295 13.954 1.00 50.84 106 PRO A CA 1
ATOM 827 C C . PRO A 1 106 ? -32.745 38.191 13.209 1.00 50.84 106 PRO A C 1
ATOM 829 O O . PRO A 1 106 ? -32.036 38.992 13.814 1.00 50.84 106 PRO A O 1
ATOM 832 N N . ALA A 1 107 ? -32.682 38.030 11.888 1.00 47.91 107 ALA A N 1
ATOM 833 C CA . ALA A 1 107 ? -31.945 38.932 11.018 1.00 47.91 107 ALA A CA 1
ATOM 834 C C . ALA A 1 107 ? -32.410 40.377 11.283 1.00 47.91 107 ALA A C 1
ATOM 836 O O . ALA A 1 107 ? -33.578 40.698 11.050 1.00 47.91 107 ALA A O 1
ATOM 837 N N . GLN A 1 108 ? -31.510 41.215 11.802 1.00 45.75 108 GLN A N 1
ATOM 838 C CA . GLN A 1 108 ? -31.647 42.672 11.786 1.00 45.75 108 GLN A CA 1
ATOM 839 C C . GLN A 1 108 ? -30.896 43.244 10.590 1.00 45.75 108 GLN A C 1
ATOM 841 O O . GLN A 1 108 ? -29.764 42.775 10.331 1.00 45.75 108 GLN A O 1
#

Organism: NCBI:txid2801341

Nearest PDB structures (foldseek):
  7kan-assembly1_D  TM=4.095E-01  e=4.598E+00  Thermomyces lanuginosus

Radius of gyration: 21.54 Å; Cα contacts (8 Å, |Δi|>4): 66; chains: 1; bounding box: 51×52×44 Å

Foldseek 3Di:
DDDDLVNLVVLLVLLVVLLVVLVPDPDDQQDWDDPPHPSVVSLVVSVDDADPTDGSNVSNVVSVVVNVVSVVSSVVNVVVVVPDPVNVVVVVVVVVVVVVVVVPDDDD

Solvent-accessible surface area (backbone atoms only — not comparable to full-atom values): 6510 Å² total; per-residue (Å²): 132,86,82,50,69,68,58,50,52,55,47,46,52,52,44,53,55,48,48,53,51,60,70,70,46,86,69,62,50,82,41,72,58,53,91,84,34,70,67,50,54,55,48,56,74,64,74,55,92,74,65,96,76,40,21,48,47,60,48,48,53,51,44,51,55,49,45,54,53,49,50,53,51,48,52,49,51,52,51,58,70,65,50,50,80,72,55,60,58,54,60,57,53,57,57,60,59,59,62,57,61,74,74,71,65,78,88,126

pLDDT: mean 77.48, std 16.65, range [44.59, 93.94]

Mean predicted aligned error: 12.11 Å

Secondary structure (DSSP, 8-state):
-PPPHHHHHHHHHHHHHHHHHHHH--S-TTPBPPTT-HHHHHHHHTT-PPPSS-BHHHHHHHHHHHHHHHHHHHHHHHHHHHS-HHHHHHHHHHHHHHHHHTTS----

Sequence (108 aa):
MAISTQRLEELLSALHALKARLEADSHSPDATISEDDPLLRMAQACEFPLPTTPTRRNLTEEVERKIENATVLMQRARAHEALSADEQAAADQENSFMEQDYRDSPAQ